Protein AF-A0A3D9AFH2-F1 (afdb_monomer)

Mean predicted aligned error: 10.59 Å

Nearest PDB structur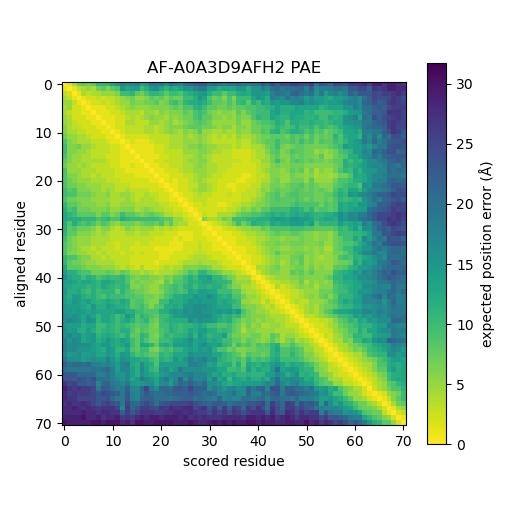es (foldseek):
  7odt-assembly1_a  TM=3.471E-01  e=6.383E+00  Homo sapiens

Solvent-accessible surface area (backbone atoms only — not comparable to full-atom values): 5056 Å² total; per-residue (Å²): 129,83,49,74,68,61,53,45,54,75,75,42,62,60,66,54,65,73,48,32,45,80,77,45,77,46,77,54,99,93,42,81,49,74,40,72,43,75,58,93,70,74,56,80,91,48,68,91,51,93,82,76,88,80,73,84,74,77,93,78,86,84,81,87,70,82,69,88,87,75,129

Foldseek 3Di:
DDDPLNVVVVVDPPVQSVFWDWPDWDDDPNDIDTDIDGDPDDPPVCPVPDDDDPDDDPDDDDDDDPDPDDD

Structure (mmCIF, N/CA/C/O backbone):
data_AF-A0A3D9AFH2-F1
#
_entry.id   AF-A0A3D9AFH2-F1
#
loop_
_atom_site.group_PDB
_atom_site.id
_atom_site.type_symbol
_atom_site.label_atom_id
_atom_site.label_alt_id
_atom_site.label_comp_id
_atom_site.label_asym_id
_atom_site.label_entity_id
_atom_site.label_seq_id
_atom_site.pdbx_PDB_ins_code
_atom_site.Cartn_x
_atom_site.Cartn_y
_atom_site.Cartn_z
_atom_site.occupancy
_atom_site.B_iso_or_equiv
_atom_site.auth_seq_id
_atom_site.auth_comp_id
_atom_site.auth_asym_id
_atom_site.auth_atom_id
_atom_site.pdbx_PDB_model_num
ATOM 1 N N . MET A 1 1 ? 12.688 24.374 3.774 1.00 59.31 1 MET A N 1
ATOM 2 C CA . MET A 1 1 ? 13.068 23.247 2.898 1.00 59.31 1 MET A CA 1
ATOM 3 C C . MET A 1 1 ? 11.949 22.237 2.993 1.00 59.31 1 MET A C 1
ATOM 5 O O . MET A 1 1 ? 11.441 22.079 4.095 1.00 59.31 1 MET A O 1
ATOM 9 N N . LEU A 1 2 ? 11.534 21.648 1.874 1.00 66.94 2 LEU A N 1
ATOM 10 C CA . LEU A 1 2 ? 10.573 20.544 1.898 1.00 66.94 2 LEU A CA 1
ATOM 11 C C . LEU A 1 2 ? 11.214 19.362 2.626 1.00 66.94 2 LEU A C 1
ATOM 13 O O . LEU A 1 2 ? 12.396 19.087 2.418 1.00 66.94 2 LEU A O 1
ATOM 17 N N . SER A 1 3 ? 10.453 18.724 3.503 1.00 77.50 3 SER A N 1
ATOM 18 C CA . SER A 1 3 ? 10.859 17.475 4.142 1.00 77.50 3 SER A CA 1
ATOM 19 C C . SER A 1 3 ? 10.762 16.312 3.154 1.00 77.50 3 SER A C 1
ATOM 21 O O . SER A 1 3 ? 9.970 16.350 2.210 1.00 77.50 3 SER A O 1
ATOM 23 N N . ASP A 1 4 ? 11.539 15.253 3.378 1.00 73.00 4 ASP A N 1
ATOM 24 C CA . ASP A 1 4 ? 11.555 14.080 2.493 1.00 73.00 4 ASP A CA 1
ATOM 25 C C . ASP A 1 4 ? 10.154 13.456 2.341 1.00 73.00 4 ASP A C 1
ATOM 27 O O . ASP A 1 4 ? 9.771 13.025 1.255 1.00 73.00 4 ASP A O 1
ATOM 31 N N . GLN A 1 5 ? 9.336 13.497 3.402 1.00 69.06 5 GLN A N 1
ATOM 32 C CA . GLN A 1 5 ? 7.931 13.075 3.362 1.00 69.06 5 GLN A CA 1
ATOM 33 C C . GLN A 1 5 ? 7.062 13.958 2.460 1.00 69.06 5 GLN A C 1
ATOM 35 O O . GLN A 1 5 ? 6.223 13.440 1.725 1.00 69.06 5 GLN A O 1
ATOM 40 N N . GLU A 1 6 ? 7.244 15.278 2.490 1.00 76.56 6 GLU A N 1
ATOM 41 C CA . GLU A 1 6 ? 6.506 16.191 1.609 1.00 76.56 6 GLU A CA 1
ATOM 42 C C . GLU A 1 6 ? 6.896 15.989 0.143 1.00 76.56 6 GLU A C 1
ATOM 44 O O . GLU A 1 6 ? 6.040 16.087 -0.732 1.00 76.56 6 GLU A O 1
ATOM 49 N N . LEU A 1 7 ? 8.158 15.646 -0.130 1.00 80.75 7 LEU A N 1
ATOM 50 C CA . LEU A 1 7 ? 8.615 15.318 -1.479 1.00 80.75 7 LEU A CA 1
ATOM 51 C C . LEU A 1 7 ? 7.977 14.018 -1.993 1.00 80.75 7 LEU A C 1
ATOM 53 O O . LEU A 1 7 ? 7.546 13.948 -3.143 1.00 80.75 7 LEU A O 1
ATOM 57 N N . LEU A 1 8 ? 7.864 13.001 -1.136 1.00 77.75 8 LEU A N 1
ATOM 58 C CA . LEU A 1 8 ? 7.235 11.725 -1.485 1.00 77.75 8 LEU A CA 1
ATOM 59 C C . LEU A 1 8 ? 5.747 11.879 -1.817 1.00 77.75 8 LEU A C 1
ATOM 61 O O . LEU A 1 8 ? 5.282 11.241 -2.756 1.00 77.75 8 LEU A O 1
ATOM 65 N N . LYS A 1 9 ? 5.020 12.773 -1.131 1.00 79.25 9 LYS A N 1
ATOM 66 C CA . LYS A 1 9 ? 3.613 13.094 -1.453 1.00 79.25 9 LYS A CA 1
ATOM 67 C C . LYS A 1 9 ? 3.416 13.703 -2.844 1.00 79.25 9 LYS A C 1
ATOM 69 O O . LYS A 1 9 ? 2.308 13.668 -3.364 1.00 79.25 9 LYS A O 1
ATOM 74 N N . LEU A 1 10 ? 4.462 14.278 -3.442 1.00 82.00 10 LEU A N 1
ATOM 75 C CA . LEU A 1 10 ? 4.402 14.825 -4.803 1.00 82.00 10 LEU A CA 1
ATOM 76 C C . LEU A 1 10 ? 4.626 13.753 -5.878 1.00 82.00 10 LEU A C 1
ATOM 78 O O . LEU A 1 10 ? 4.235 13.952 -7.026 1.00 82.00 10 LEU A O 1
ATOM 82 N N . LEU A 1 11 ? 5.284 12.647 -5.521 1.00 84.12 11 LEU A N 1
ATOM 83 C CA . LEU A 1 11 ? 5.668 11.572 -6.439 1.00 84.12 11 LEU A CA 1
ATOM 84 C C . LEU A 1 11 ? 4.739 10.361 -6.346 1.00 84.12 11 LEU A C 1
ATOM 86 O O . LEU A 1 11 ? 4.493 9.691 -7.346 1.00 84.12 11 LEU A O 1
ATOM 90 N N . LEU A 1 12 ? 4.253 10.067 -5.142 1.00 86.06 12 LEU A N 1
ATOM 91 C CA . LEU A 1 12 ? 3.438 8.903 -4.837 1.00 86.06 12 LEU A CA 1
ATOM 92 C C . LEU A 1 12 ? 1.995 9.323 -4.535 1.00 86.06 12 LEU A C 1
ATOM 94 O O . LEU A 1 12 ? 1.769 10.414 -4.010 1.00 86.06 12 LEU A O 1
ATOM 98 N N . PRO A 1 13 ? 1.012 8.449 -4.805 1.00 89.00 13 PRO A N 1
ATOM 99 C CA . PRO A 1 13 ? -0.353 8.646 -4.342 1.00 89.00 13 PRO A CA 1
ATOM 100 C C . PRO A 1 13 ? -0.405 8.898 -2.831 1.00 89.00 13 PRO A C 1
ATOM 102 O O . PRO A 1 13 ? 0.255 8.200 -2.059 1.00 89.00 13 PRO A O 1
ATOM 105 N N . GLU A 1 14 ? -1.247 9.844 -2.413 1.00 85.19 14 GLU A N 1
ATOM 106 C CA . GLU A 1 14 ? -1.434 10.218 -1.003 1.00 85.19 14 GLU A CA 1
ATOM 107 C C . GLU A 1 14 ? -1.746 9.000 -0.124 1.00 85.19 14 GLU A C 1
ATOM 109 O O . GLU A 1 14 ? -1.129 8.819 0.924 1.00 85.19 14 GLU A O 1
ATOM 114 N N . PHE A 1 15 ? -2.579 8.088 -0.634 1.00 85.25 15 PHE A N 1
ATOM 115 C CA . PHE A 1 15 ? -2.900 6.813 0.004 1.00 85.25 15 PHE A CA 1
ATOM 116 C C . PHE A 1 15 ? -1.658 6.014 0.441 1.00 85.25 15 PHE A C 1
ATOM 118 O O . PHE A 1 15 ? -1.619 5.501 1.558 1.00 85.25 15 PHE A O 1
ATOM 125 N N . LEU A 1 16 ? -0.620 5.921 -0.401 1.00 85.56 16 LEU A N 1
ATOM 126 C CA . LEU A 1 16 ? 0.584 5.164 -0.047 1.00 85.56 16 LEU A CA 1
ATOM 127 C C . LEU A 1 16 ? 1.353 5.848 1.084 1.00 85.56 16 LEU A C 1
ATOM 129 O O . LEU A 1 16 ? 1.798 5.188 2.014 1.00 85.56 16 LEU A O 1
ATOM 133 N N . VAL A 1 17 ? 1.473 7.175 1.046 1.00 85.00 17 VAL A N 1
ATOM 134 C CA . VAL A 1 17 ? 2.214 7.925 2.071 1.00 85.00 17 VAL A CA 1
ATOM 135 C C . VAL A 1 17 ? 1.483 7.918 3.421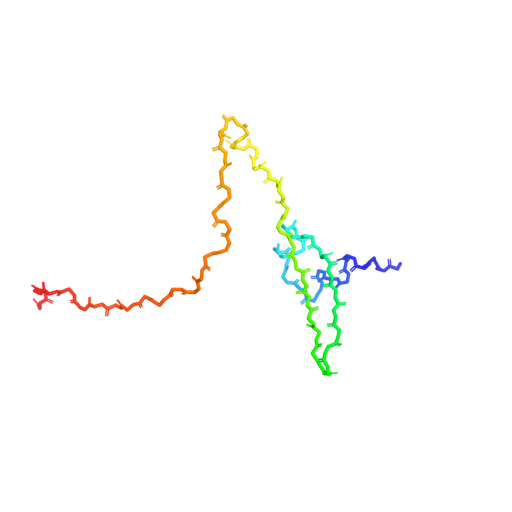 1.00 85.00 17 VAL A C 1
ATOM 137 O O . VAL A 1 17 ? 2.107 7.914 4.485 1.00 85.00 17 VAL A O 1
ATOM 140 N N . GLU A 1 18 ? 0.151 7.911 3.398 1.00 86.19 18 GLU A N 1
ATOM 141 C CA . GLU A 1 18 ? -0.668 7.913 4.608 1.00 86.19 18 GLU A CA 1
ATOM 142 C C . GLU A 1 18 ? -0.732 6.543 5.278 1.00 86.19 18 GLU A C 1
ATOM 144 O O . GLU A 1 18 ? -0.539 6.456 6.494 1.00 86.19 18 GLU A O 1
ATOM 149 N N . HIS A 1 19 ? -0.940 5.477 4.504 1.00 85.94 19 HIS A N 1
ATOM 150 C CA . HIS A 1 19 ? -1.214 4.142 5.040 1.00 85.94 19 HIS A CA 1
ATOM 151 C C . HIS A 1 19 ? 0.014 3.236 5.143 1.00 85.94 19 HIS A C 1
ATOM 153 O O . HIS A 1 19 ? -0.051 2.229 5.847 1.00 85.94 19 HIS A O 1
ATOM 159 N N . PHE A 1 20 ? 1.131 3.591 4.508 1.00 88.00 20 PHE A N 1
ATOM 160 C CA . PHE A 1 20 ? 2.326 2.754 4.478 1.00 88.00 20 PHE A CA 1
ATOM 161 C C . PHE A 1 20 ? 3.554 3.470 5.027 1.00 88.00 20 PHE A C 1
ATOM 163 O O . PHE A 1 20 ? 3.704 4.687 4.907 1.00 88.00 20 PHE A O 1
ATOM 170 N N . ASP A 1 21 ? 4.443 2.685 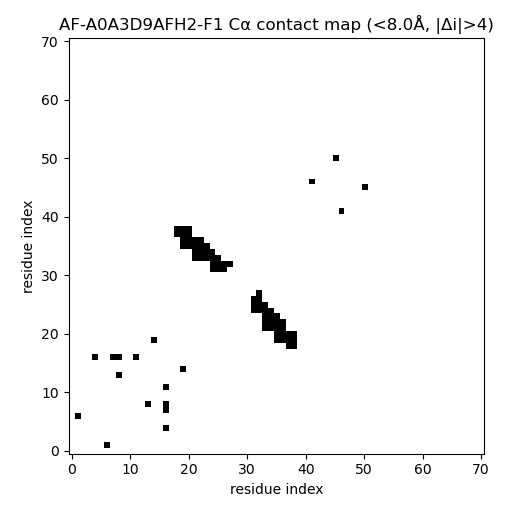5.622 1.00 87.00 21 ASP A N 1
ATOM 171 C CA . ASP A 1 21 ? 5.799 3.082 5.969 1.00 87.00 21 ASP A CA 1
ATOM 172 C C . ASP A 1 21 ? 6.768 2.589 4.890 1.00 87.00 21 ASP A C 1
ATOM 174 O O . ASP A 1 21 ?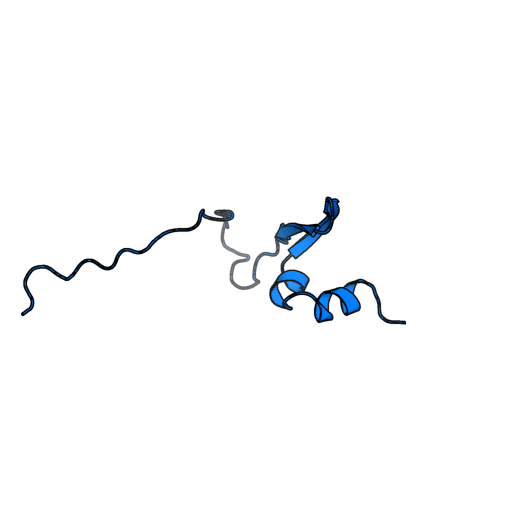 6.633 1.486 4.357 1.00 87.00 21 ASP A O 1
ATOM 178 N N . ILE A 1 22 ? 7.756 3.417 4.544 1.00 85.31 22 ILE A N 1
ATOM 179 C CA . ILE A 1 22 ? 8.796 3.045 3.581 1.00 85.31 22 ILE A CA 1
ATOM 180 C C . ILE A 1 22 ? 9.887 2.296 4.334 1.00 85.31 22 ILE A C 1
ATOM 182 O O . ILE A 1 22 ? 10.612 2.883 5.136 1.00 85.31 22 ILE A O 1
ATOM 186 N N . LEU A 1 23 ? 10.028 1.008 4.041 1.00 85.31 23 LEU A N 1
ATOM 187 C CA . LEU A 1 23 ? 11.072 0.171 4.622 1.00 85.31 23 LEU A CA 1
ATOM 188 C C . LEU A 1 23 ? 12.411 0.381 3.927 1.00 85.31 23 LEU A C 1
ATOM 190 O O . LEU A 1 23 ? 13.463 0.403 4.568 1.00 85.31 23 LEU A O 1
ATOM 194 N N . LYS A 1 24 ? 12.379 0.472 2.595 1.00 83.44 24 LYS A N 1
ATOM 195 C CA . LYS A 1 24 ? 13.591 0.482 1.783 1.00 83.44 24 LYS A CA 1
ATOM 196 C C . LYS A 1 24 ? 13.348 1.125 0.426 1.00 83.44 24 LYS A C 1
ATOM 198 O O . LYS A 1 24 ? 12.277 0.986 -0.156 1.00 83.44 24 LYS A O 1
ATOM 203 N N . ALA A 1 25 ? 14.384 1.777 -0.081 1.00 85.25 25 ALA A N 1
ATOM 204 C CA . ALA A 1 25 ? 14.477 2.238 -1.455 1.00 85.25 25 ALA A CA 1
ATOM 205 C C . ALA A 1 25 ? 15.782 1.703 -2.048 1.00 85.25 25 ALA A C 1
ATOM 207 O O . ALA A 1 25 ? 16.855 1.912 -1.479 1.00 85.25 25 ALA A O 1
ATOM 208 N N . GLU A 1 26 ? 15.693 0.990 -3.164 1.00 88.25 26 GLU A N 1
ATOM 209 C CA . GLU A 1 26 ? 16.844 0.453 -3.887 1.00 88.25 26 GLU A CA 1
ATOM 210 C C . GLU A 1 26 ? 16.792 0.895 -5.338 1.00 88.25 26 GLU A C 1
ATOM 212 O O . GLU A 1 26 ? 15.732 0.888 -5.957 1.00 88.25 26 GLU A O 1
ATOM 217 N N . THR A 1 27 ? 17.941 1.252 -5.896 1.00 86.88 27 THR A N 1
ATOM 218 C CA . THR A 1 27 ? 18.062 1.478 -7.334 1.00 86.88 27 THR A CA 1
ATOM 219 C C . THR A 1 27 ? 18.682 0.239 -7.954 1.00 86.88 27 THR A C 1
ATOM 221 O O . THR A 1 27 ? 19.818 -0.105 -7.630 1.00 86.88 27 THR A O 1
ATOM 224 N N . HIS A 1 28 ? 17.931 -0.424 -8.828 1.00 85.81 28 HIS A N 1
ATOM 225 C CA . HIS A 1 28 ? 18.399 -1.563 -9.613 1.00 85.81 28 HIS A CA 1
ATOM 226 C C . HIS A 1 28 ? 18.398 -1.161 -11.080 1.00 85.81 28 HIS A C 1
ATOM 228 O O . HIS A 1 28 ? 17.367 -0.771 -11.622 1.00 85.81 28 HIS A O 1
ATOM 234 N N . ASP A 1 29 ? 19.577 -1.198 -11.696 1.00 87.25 29 ASP A N 1
ATOM 235 C CA . ASP A 1 29 ? 19.841 -0.678 -13.039 1.00 87.25 29 ASP A CA 1
ATOM 236 C C . ASP A 1 29 ? 19.391 0.787 -13.220 1.00 87.25 29 ASP A C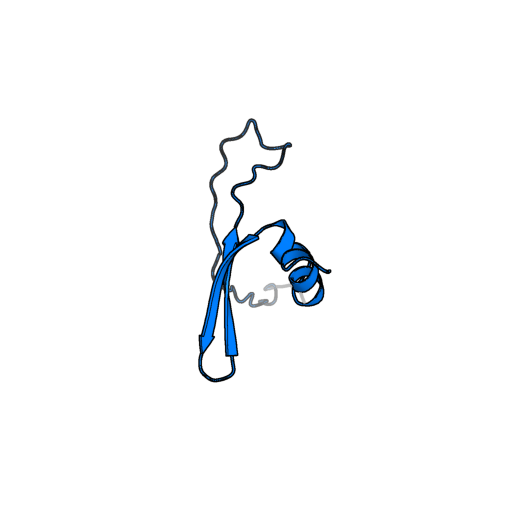 1
ATOM 238 O O . ASP A 1 29 ? 20.106 1.711 -12.826 1.00 87.25 29 ASP A O 1
ATOM 242 N N . ALA A 1 30 ? 18.211 1.003 -13.806 1.00 88.25 30 ALA A N 1
ATOM 243 C CA . ALA A 1 30 ? 17.586 2.309 -14.035 1.00 88.25 30 ALA A CA 1
ATOM 244 C C . ALA A 1 30 ? 16.197 2.430 -13.375 1.00 88.25 30 ALA A C 1
ATOM 246 O O . ALA A 1 30 ? 15.451 3.368 -13.658 1.00 88.25 30 ALA A O 1
ATOM 247 N N . GLU A 1 31 ? 15.845 1.486 -12.504 1.00 83.56 31 GLU A N 1
ATOM 248 C CA . GLU A 1 31 ? 14.565 1.421 -11.809 1.00 83.56 31 GLU A CA 1
ATOM 249 C C . GLU A 1 31 ? 14.738 1.728 -10.319 1.00 83.56 31 GLU A C 1
ATOM 251 O O . GLU A 1 31 ? 15.694 1.293 -9.675 1.00 83.56 31 GLU A O 1
ATOM 256 N N . LEU A 1 32 ? 13.782 2.465 -9.751 1.00 82.56 32 LEU A N 1
ATOM 257 C CA . LEU A 1 32 ? 13.695 2.708 -8.314 1.00 82.56 32 LEU A CA 1
ATOM 258 C C . LEU A 1 32 ? 12.662 1.757 -7.708 1.00 82.56 32 LEU A C 1
ATOM 260 O O . LEU A 1 32 ? 11.464 1.888 -7.948 1.00 82.56 32 LEU A O 1
ATOM 264 N N . HIS A 1 33 ? 13.138 0.813 -6.909 1.00 84.56 33 HIS A N 1
ATOM 265 C CA . HIS A 1 33 ? 12.332 -0.175 -6.208 1.00 84.56 33 HIS A CA 1
ATOM 266 C C . HIS A 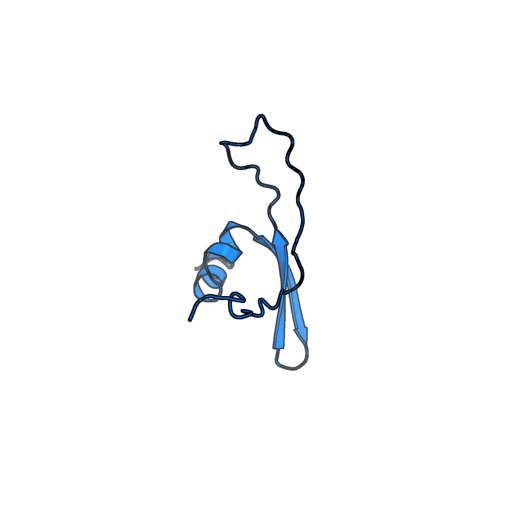1 33 ? 12.069 0.329 -4.790 1.00 84.56 33 HIS A C 1
ATOM 268 O O . HIS A 1 33 ? 12.992 0.473 -3.985 1.00 84.56 33 HIS A O 1
ATOM 274 N N . LEU A 1 34 ? 10.806 0.626 -4.493 1.00 83.75 34 LEU A N 1
ATOM 275 C CA . LEU A 1 34 ? 10.355 1.087 -3.183 1.00 83.75 34 LEU A CA 1
ATOM 276 C C . LEU A 1 34 ? 9.603 -0.040 -2.477 1.00 83.75 34 LEU A C 1
ATOM 278 O O . LEU A 1 34 ? 8.677 -0.624 -3.037 1.00 83.75 34 LEU A O 1
ATOM 282 N N . TYR A 1 35 ? 9.994 -0.318 -1.240 1.00 84.31 35 TYR A N 1
ATOM 283 C CA . TYR A 1 35 ? 9.395 -1.347 -0.401 1.00 84.31 35 TYR A CA 1
ATOM 284 C C . TYR A 1 35 ? 8.591 -0.687 0.710 1.00 84.31 35 TYR A C 1
ATOM 286 O O . TYR A 1 35 ? 9.118 0.136 1.463 1.00 84.31 35 TYR A O 1
ATOM 294 N N . PHE A 1 36 ? 7.326 -1.082 0.811 1.00 86.44 36 PHE A N 1
ATOM 295 C CA . PHE A 1 36 ? 6.352 -0.518 1.733 1.00 86.44 36 PHE A CA 1
ATOM 296 C C . PHE A 1 36 ? 5.858 -1.580 2.715 1.00 86.44 36 PHE A C 1
ATOM 298 O O . PHE A 1 36 ? 5.689 -2.741 2.342 1.00 86.44 36 PHE A O 1
ATOM 305 N N . GLU A 1 37 ? 5.575 -1.164 3.944 1.00 85.81 37 GLU A N 1
ATOM 306 C CA . GLU A 1 37 ? 4.865 -1.960 4.945 1.00 85.81 37 GLU A CA 1
ATOM 307 C C . GLU A 1 37 ? 3.605 -1.220 5.387 1.00 85.81 37 GLU A C 1
ATOM 309 O O . GLU A 1 37 ? 3.630 -0.011 5.610 1.00 85.81 37 GLU A O 1
ATOM 314 N N . GLU A 1 38 ? 2.480 -1.930 5.462 1.00 87.00 38 GLU A N 1
ATOM 315 C CA . GLU A 1 38 ? 1.211 -1.334 5.877 1.00 87.00 38 GLU A CA 1
ATOM 316 C C . GLU A 1 38 ? 1.253 -0.983 7.366 1.00 87.00 38 GLU A C 1
ATOM 318 O O . GLU A 1 38 ? 1.591 -1.815 8.213 1.00 87.00 38 GLU A O 1
ATOM 323 N N . LYS A 1 39 ? 0.854 0.244 7.707 1.00 85.88 39 LYS A N 1
ATOM 324 C CA . LYS A 1 39 ? 0.729 0.658 9.103 1.00 85.88 39 LYS A CA 1
ATOM 325 C C . LYS A 1 39 ? -0.346 -0.181 9.776 1.00 85.88 39 LYS A C 1
ATOM 327 O O . LYS A 1 39 ? -1.512 -0.149 9.387 1.00 85.88 39 LYS A O 1
ATOM 332 N N . SER A 1 40 ? 0.015 -0.832 10.879 1.00 79.75 40 SER A N 1
ATOM 333 C CA . SER A 1 40 ? -0.925 -1.551 11.747 1.00 79.75 40 SER A CA 1
ATOM 334 C C . SER A 1 40 ? -1.787 -0.579 12.575 1.00 79.75 40 SER A C 1
ATOM 336 O O . SER A 1 40 ? -1.767 -0.589 13.809 1.00 79.75 40 SER A O 1
ATOM 338 N N . SER A 1 41 ? -2.536 0.298 11.905 1.00 79.06 41 SER A N 1
ATOM 339 C CA 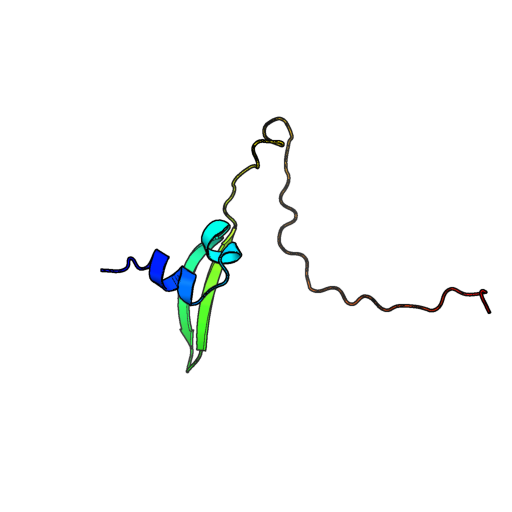. SER A 1 41 ? -3.466 1.231 12.536 1.00 79.06 41 SER A CA 1
ATOM 340 C C . SER A 1 41 ? -4.880 0.658 12.496 1.00 79.06 41 SER A C 1
ATOM 342 O O . SER A 1 41 ? -5.444 0.411 11.435 1.00 79.06 41 SER A O 1
ATOM 344 N N . ILE A 1 42 ? -5.453 0.412 13.673 1.00 79.69 42 ILE A N 1
ATOM 345 C CA . ILE A 1 42 ? -6.833 -0.060 13.787 1.00 79.69 42 ILE A CA 1
ATOM 346 C C . ILE A 1 42 ? -7.757 1.154 13.641 1.00 79.69 42 ILE A C 1
ATOM 348 O O . ILE A 1 42 ? -7.659 2.075 14.466 1.00 79.69 42 ILE A O 1
ATOM 352 N N . PRO A 1 43 ? -8.670 1.180 12.649 1.00 81.31 43 PRO A N 1
ATOM 353 C CA . PRO A 1 43 ? -9.639 2.259 12.534 1.00 81.31 43 PRO A CA 1
ATOM 354 C C . PRO A 1 43 ? -10.448 2.371 13.824 1.00 81.31 43 PRO A C 1
ATOM 356 O O . PRO A 1 43 ? -10.795 1.363 14.445 1.00 81.31 43 PRO A O 1
ATOM 359 N N . HIS A 1 44 ? -10.756 3.601 14.244 1.00 80.19 44 HIS A N 1
ATOM 360 C CA . HIS A 1 44 ? -11.364 3.832 15.556 1.00 80.19 44 HIS A CA 1
ATOM 361 C C . HIS A 1 44 ? -12.665 3.038 15.755 1.00 80.19 44 HIS A C 1
ATOM 363 O O . HIS A 1 44 ? -12.909 2.526 16.848 1.00 80.19 44 HIS A O 1
ATOM 369 N N . GLU A 1 45 ? -13.434 2.889 14.681 1.00 83.25 45 GLU A N 1
ATOM 370 C CA . GLU A 1 45 ? -14.709 2.172 14.610 1.00 83.25 45 GLU A CA 1
ATOM 371 C C . GLU A 1 45 ? -14.596 0.673 14.928 1.00 83.25 45 GLU A C 1
ATOM 373 O O . GLU A 1 45 ? -15.577 0.044 15.323 1.00 83.25 45 GLU A O 1
ATOM 378 N N . PHE A 1 46 ? -13.402 0.090 14.793 1.00 82.50 46 PHE A N 1
ATOM 379 C CA . PHE A 1 46 ? -13.165 -1.341 14.975 1.00 82.50 46 PHE A CA 1
ATOM 380 C C . PHE A 1 46 ? -12.298 -1.676 16.194 1.00 82.50 46 PHE A C 1
ATOM 382 O O . PHE A 1 46 ? -11.936 -2.837 16.365 1.00 82.50 46 PHE A O 1
ATOM 389 N N . LYS A 1 47 ? -12.000 -0.706 17.073 1.00 81.38 47 LYS A N 1
ATOM 390 C CA . LYS A 1 47 ? -11.147 -0.919 18.264 1.00 81.38 47 LYS A CA 1
ATOM 391 C C . LYS A 1 47 ? -11.628 -2.036 19.193 1.00 81.38 47 LYS A C 1
ATOM 393 O O . LYS A 1 47 ? -10.812 -2.654 19.865 1.00 81.38 47 LYS A O 1
ATOM 398 N N . GLU A 1 48 ? -12.935 -2.280 19.250 1.00 87.69 48 GLU A N 1
ATOM 399 C CA . GLU A 1 48 ? -13.533 -3.308 20.113 1.00 87.69 48 GLU A CA 1
ATOM 400 C C . GLU A 1 48 ? -13.599 -4.694 19.453 1.00 87.69 48 GLU A C 1
ATOM 402 O O . GLU A 1 48 ? -14.020 -5.665 20.082 1.00 87.69 48 GLU A O 1
ATOM 407 N N . ARG A 1 49 ? -13.201 -4.813 18.180 1.00 85.25 49 ARG A N 1
ATOM 408 C CA . ARG A 1 49 ? -13.228 -6.074 17.434 1.00 85.25 49 ARG A CA 1
ATOM 409 C C . ARG A 1 49 ? -11.832 -6.677 17.355 1.00 85.25 49 ARG A C 1
ATOM 411 O O . ARG A 1 49 ? -10.839 -5.970 17.222 1.00 85.25 49 ARG A O 1
ATOM 418 N N . GLN A 1 50 ? -11.766 -8.006 17.377 1.00 82.06 50 GLN A N 1
ATOM 419 C CA . GLN A 1 50 ? -10.550 -8.705 16.976 1.00 82.06 50 GLN A CA 1
ATOM 420 C C . GLN A 1 50 ? -10.439 -8.624 15.456 1.00 82.06 50 GLN A C 1
ATOM 422 O O . GLN A 1 50 ? -11.316 -9.107 14.737 1.00 82.06 50 GLN A O 1
ATOM 427 N N . LEU A 1 51 ? -9.389 -7.962 14.985 1.00 78.31 51 LEU A N 1
ATOM 428 C CA . LEU A 1 51 ? -9.093 -7.811 13.570 1.00 78.31 51 LEU A CA 1
ATOM 429 C C . LEU A 1 51 ? -7.963 -8.758 13.189 1.00 78.31 51 LEU A C 1
ATOM 431 O O . LEU A 1 51 ? -6.979 -8.891 13.911 1.00 78.31 51 LEU A O 1
ATOM 435 N N . GLU A 1 52 ? -8.113 -9.392 12.034 1.00 80.06 52 GLU A N 1
ATOM 436 C CA . GLU A 1 52 ? -7.089 -10.228 11.423 1.00 80.06 52 GLU A CA 1
ATOM 437 C C . GLU A 1 52 ? -6.749 -9.618 10.064 1.00 80.06 52 GLU A C 1
ATOM 439 O O . GLU A 1 52 ? -7.638 -9.438 9.226 1.00 80.06 52 GLU A O 1
ATOM 444 N N . SER A 1 53 ? -5.475 -9.286 9.843 1.00 75.50 53 SER A N 1
ATOM 445 C CA . SER A 1 53 ? -5.029 -8.860 8.517 1.00 75.50 53 SER A CA 1
ATOM 446 C C . SER A 1 53 ? -5.055 -10.063 7.578 1.00 75.50 53 SER A C 1
ATOM 448 O O . SER A 1 53 ? -4.450 -11.096 7.860 1.00 75.50 53 SER A O 1
ATOM 450 N N . LYS A 1 54 ? -5.760 -9.933 6.451 1.00 79.06 54 LYS A N 1
ATOM 451 C CA . LYS A 1 54 ? -5.740 -10.935 5.373 1.00 79.06 54 LYS A CA 1
ATOM 452 C C . LYS A 1 54 ? -4.552 -10.752 4.422 1.00 79.06 54 LYS A C 1
ATOM 454 O O . LYS A 1 54 ? -4.394 -11.556 3.508 1.00 79.06 54 LYS A O 1
ATOM 459 N N . GLY A 1 55 ? -3.714 -9.740 4.666 1.00 76.81 55 GLY A N 1
ATOM 460 C CA . GLY A 1 55 ? -2.602 -9.369 3.801 1.00 76.81 55 GLY A CA 1
ATOM 461 C C . GLY A 1 55 ? -3.054 -8.945 2.403 1.00 76.81 55 GLY A C 1
ATOM 462 O O . GLY A 1 55 ? -4.238 -8.715 2.144 1.00 76.81 55 GLY A O 1
ATOM 463 N N . PHE A 1 56 ? -2.091 -8.861 1.489 1.00 72.88 56 PHE A N 1
ATOM 464 C CA . PHE A 1 56 ? -2.370 -8.642 0.076 1.00 72.88 56 PHE A CA 1
ATOM 465 C C . PHE A 1 56 ? -2.809 -9.941 -0.583 1.00 72.88 56 PHE A C 1
ATOM 467 O O . PHE A 1 56 ? -2.122 -10.961 -0.507 1.00 72.88 56 PHE A O 1
ATOM 474 N N . LEU A 1 57 ? -3.957 -9.889 -1.251 1.00 75.69 57 LEU A N 1
ATOM 475 C CA . LEU A 1 57 ? -4.413 -10.983 -2.091 1.00 75.69 57 LEU A CA 1
ATOM 476 C C . LEU A 1 57 ? -3.705 -10.902 -3.451 1.00 75.69 57 LEU A C 1
ATOM 478 O O . LEU A 1 57 ? -3.461 -9.796 -3.940 1.00 75.69 57 LEU A O 1
ATOM 482 N N . PRO A 1 58 ? -3.372 -12.046 -4.070 1.00 75.25 58 PRO A N 1
ATOM 483 C CA . PRO A 1 58 ? -2.883 -12.053 -5.441 1.00 75.25 58 PRO A CA 1
ATOM 484 C C . PRO A 1 58 ? -3.935 -11.456 -6.383 1.00 75.25 58 PRO A C 1
ATOM 486 O O . PRO A 1 58 ? -5.133 -11.484 -6.092 1.00 75.25 58 PRO A O 1
ATOM 489 N N . GLU A 1 59 ? -3.477 -10.937 -7.522 1.00 67.25 59 GLU A N 1
ATOM 490 C CA . GLU A 1 59 ? -4.358 -10.470 -8.591 1.00 67.25 59 GLU A CA 1
ATOM 491 C C . GLU A 1 59 ? -5.362 -11.570 -8.969 1.00 67.25 59 GLU A C 1
ATOM 493 O O . GLU A 1 59 ? -4.992 -12.732 -9.159 1.00 67.25 59 GLU A O 1
ATOM 498 N N . ILE A 1 60 ? -6.642 -11.201 -9.060 1.00 72.00 60 ILE A N 1
ATOM 499 C CA . ILE A 1 60 ? -7.706 -12.097 -9.510 1.00 72.00 60 ILE A CA 1
ATOM 500 C C . ILE A 1 60 ? -8.223 -11.632 -10.868 1.00 72.00 60 ILE A C 1
ATOM 502 O O . ILE A 1 60 ? -8.476 -10.447 -11.080 1.00 72.00 60 ILE A O 1
ATOM 506 N N . ILE A 1 61 ? -8.413 -12.581 -11.781 1.00 71.94 61 ILE A N 1
ATOM 507 C CA . ILE A 1 61 ? -9.061 -12.348 -13.072 1.00 71.94 61 ILE A CA 1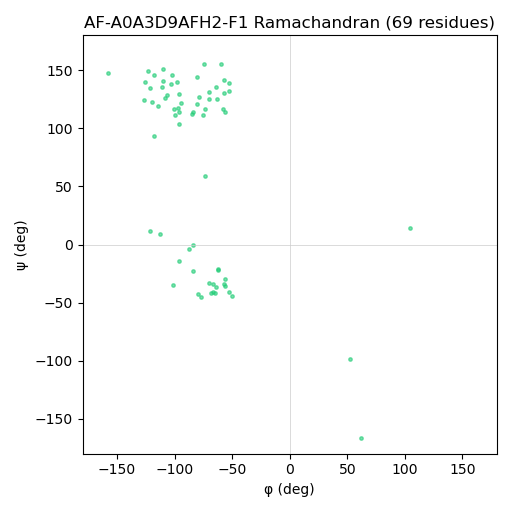
ATOM 508 C C . ILE A 1 61 ? -10.537 -12.702 -12.904 1.00 71.94 61 ILE A C 1
ATOM 510 O O . ILE A 1 61 ? -10.872 -13.819 -12.505 1.00 71.94 61 ILE A O 1
ATOM 514 N N . ILE A 1 62 ? -11.418 -11.739 -13.169 1.00 74.75 62 ILE A N 1
ATOM 515 C CA . ILE A 1 62 ? -12.863 -11.967 -13.185 1.00 74.75 62 ILE A CA 1
ATOM 516 C C . ILE A 1 62 ? -13.270 -12.209 -14.632 1.00 74.75 62 ILE A C 1
ATOM 518 O O . ILE A 1 62 ? -13.374 -11.272 -15.422 1.00 74.75 62 ILE A O 1
ATOM 522 N N . ASP A 1 63 ? -13.516 -13.472 -14.959 1.00 71.62 63 ASP A N 1
ATOM 523 C CA . ASP A 1 63 ? -14.117 -13.849 -16.232 1.00 71.62 63 ASP A CA 1
ATOM 524 C C . ASP A 1 63 ? -15.642 -13.740 -16.119 1.00 71.62 63 ASP A C 1
ATOM 526 O O . ASP A 1 63 ? -16.280 -14.472 -15.355 1.00 71.62 63 ASP A O 1
ATOM 530 N N . ASP A 1 64 ? -16.232 -12.812 -16.873 1.00 74.00 64 ASP A N 1
ATOM 531 C CA . ASP A 1 64 ? -17.685 -12.697 -16.986 1.00 74.00 64 ASP A CA 1
ATOM 532 C C . ASP A 1 64 ? -18.209 -13.815 -17.898 1.00 74.00 64 ASP A C 1
ATOM 534 O O . ASP A 1 64 ? -17.945 -13.851 -19.104 1.00 74.00 64 ASP A O 1
ATOM 538 N N . TYR A 1 65 ? -18.934 -14.767 -17.311 1.00 76.50 65 TYR A N 1
ATOM 539 C CA . TYR A 1 65 ? -19.607 -15.820 -18.060 1.00 76.50 65 TYR A CA 1
ATOM 540 C C . TYR A 1 65 ? -21.065 -15.415 -18.285 1.00 76.50 65 TYR A C 1
ATOM 542 O O . TYR A 1 65 ? -21.770 -15.127 -17.314 1.00 76.50 65 TYR A O 1
ATOM 550 N N . PRO A 1 66 ? -21.577 -15.470 -19.530 1.00 73.00 66 PRO A N 1
ATOM 551 C CA . PRO A 1 66 ? -22.971 -15.149 -19.791 1.00 73.00 66 PRO A CA 1
ATOM 552 C C . PRO A 1 66 ? -23.883 -16.045 -18.948 1.00 73.00 66 PRO A C 1
ATOM 554 O O . PRO A 1 66 ? -23.736 -17.273 -18.924 1.00 73.00 66 PRO A O 1
ATOM 557 N N . LEU A 1 67 ? -24.847 -15.427 -18.261 1.00 71.38 67 LEU A N 1
ATOM 558 C CA . LEU A 1 67 ? -25.861 -16.140 -17.491 1.00 71.38 67 LEU A CA 1
ATOM 559 C C . LEU A 1 67 ? -26.592 -17.118 -18.419 1.00 71.38 67 LEU A C 1
ATOM 561 O O . LEU A 1 67 ? -27.297 -16.713 -19.347 1.00 71.38 67 LEU A O 1
ATOM 565 N N . ARG A 1 68 ? -26.430 -18.426 -18.177 1.00 70.69 68 ARG A N 1
ATOM 566 C CA . ARG A 1 68 ? -27.160 -19.454 -18.927 1.00 70.69 68 ARG A CA 1
ATOM 567 C C . ARG A 1 68 ? -28.664 -19.214 -18.773 1.00 70.69 68 ARG A C 1
ATOM 569 O O . ARG A 1 68 ? -29.200 -19.342 -17.677 1.00 70.69 68 ARG A O 1
ATOM 576 N N . GLY A 1 69 ? -29.337 -18.926 -19.887 1.00 66.25 69 GLY A N 1
ATOM 577 C CA . GLY A 1 69 ? -30.798 -18.974 -19.983 1.00 66.25 69 GLY A CA 1
ATOM 578 C C . GLY A 1 69 ? -31.544 -17.639 -19.995 1.00 66.25 69 GLY A C 1
ATOM 579 O O . GLY A 1 69 ? -32.762 -17.666 -19.837 1.00 66.25 69 GLY A O 1
ATOM 580 N N . LYS A 1 70 ? -30.884 -16.493 -20.206 1.00 58.28 70 LYS A N 1
ATOM 581 C CA . LYS A 1 70 ? -31.594 -15.255 -20.574 1.00 58.28 70 LYS A CA 1
ATOM 582 C C . LYS A 1 70 ? -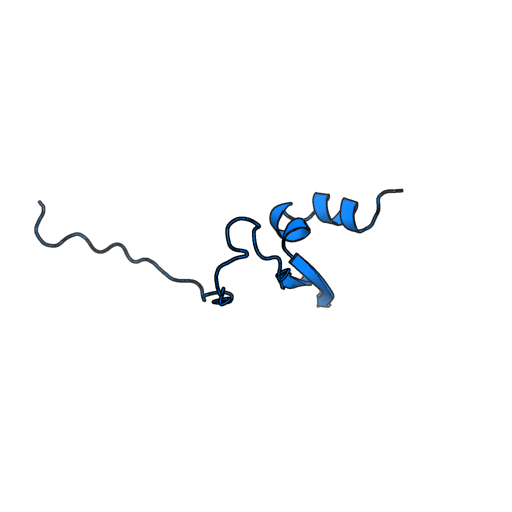31.153 -14.749 -21.948 1.00 58.28 70 LYS A C 1
ATOM 584 O O . LYS A 1 70 ? -30.156 -14.045 -22.064 1.00 58.28 70 LYS A O 1
ATOM 589 N N . ILE A 1 71 ? -31.913 -15.177 -22.958 1.00 52.97 71 ILE A N 1
ATOM 590 C CA . ILE A 1 71 ? -32.156 -14.455 -24.216 1.00 52.97 71 ILE A CA 1
ATOM 591 C C . ILE A 1 71 ? -33.462 -13.688 -24.017 1.00 52.97 71 ILE A C 1
ATOM 593 O O . ILE A 1 71 ? -34.368 -14.278 -23.379 1.00 52.97 71 ILE A O 1
#

Secondary structure (DSSP, 8-state):
---HHHHHHHHS-HHHHHHEEEEEEEEETTEEEEEEEE--PPPGGGTTSPP----PPPP--------TT--

Sequence (71 aa):
MLSDQELLKLLLPEFLVEHFDILKAETHDAELHLYFEEKSSIPHEFKERQLESKGFLPEIIIDDYPLRGKI

pLDDT: mean 79.51, std 7.59, range [52.97, 89.0]

Organism: NCBI:txid204089

InterPro domains:
  IPR061178 ISAon1-like transposase, N-terminal region [NF049916] (6-70)

Radius of gyration: 19.4 Å; Cα contacts (8 Å, |Δi|>4): 40; chains: 1; bounding box: 52×43×44 Å